Protein AF-A0A9P6Y1T0-F1 (afdb_monomer)

pLDDT: mean 90.87, std 9.68, range [41.97, 98.06]

Nearest PDB structures (foldseek):
  3ntj-assembly1_B  TM=8.561E-01  e=2.492E-08  Plasmodium falciparum 3D7
  3ntj-assembly2_D  TM=8.536E-01  e=2.658E-08  Plasmodium falciparum 3D7
  1z7d-assembly1_A  TM=8.726E-01  e=4.023E-07  Plasmodium yoelii yoelii
  1z7d-assembly1_B  TM=8.416E-01  e=3.771E-07  Plasmodium yoelii yoelii
  1z7d-assembly3_F  TM=8.388E-01  e=5.212E-07  Plasmodium yoelii yoelii

Structure (mmCIF, N/CA/C/O backbone):
data_AF-A0A9P6Y1T0-F1
#
_entry.id   AF-A0A9P6Y1T0-F1
#
loop_
_atom_site.group_PDB
_atom_site.id
_atom_site.type_symbol
_atom_site.label_atom_id
_atom_site.label_alt_id
_atom_site.label_comp_id
_atom_site.label_asym_id
_atom_site.label_entity_id
_atom_site.label_seq_id
_atom_site.pdbx_PDB_ins_code
_atom_site.Cartn_x
_atom_site.Cartn_y
_atom_site.Cartn_z
_atom_site.occupancy
_atom_site.B_iso_or_equiv
_atom_site.auth_seq_id
_atom_site.auth_comp_id
_atom_site.auth_asym_id
_atom_site.auth_atom_id
_atom_site.pdbx_PDB_model_num
ATOM 1 N N . MET A 1 1 ? -7.974 0.241 2.166 1.00 49.41 1 MET A N 1
ATOM 2 C CA . MET A 1 1 ? -6.707 1.001 2.164 1.00 49.41 1 MET A CA 1
ATOM 3 C C . MET A 1 1 ? -6.867 2.250 1.294 1.00 49.41 1 MET A C 1
ATOM 5 O O . MET A 1 1 ? -6.755 2.147 0.084 1.00 49.41 1 MET A O 1
ATOM 9 N N . GLY A 1 2 ? -7.221 3.406 1.867 1.00 53.62 2 GLY A N 1
ATOM 10 C CA . GLY A 1 2 ? -7.437 4.657 1.119 1.00 53.62 2 GLY A CA 1
ATOM 11 C C . GLY A 1 2 ? -8.040 5.764 1.992 1.00 53.62 2 GLY A C 1
ATOM 12 O O . GLY A 1 2 ? -8.398 5.495 3.137 1.00 53.62 2 GLY A O 1
ATOM 13 N N . GLU A 1 3 ? -8.160 6.985 1.456 1.00 52.22 3 GLU A N 1
ATOM 14 C CA . GLU A 1 3 ? -8.658 8.176 2.180 1.00 52.22 3 GLU A CA 1
ATOM 15 C C . GLU A 1 3 ? -10.122 8.045 2.660 1.00 52.22 3 GLU A C 1
ATOM 17 O O . GLU A 1 3 ? -10.519 8.756 3.576 1.00 52.22 3 GLU A O 1
ATOM 22 N N . GLY A 1 4 ? -10.904 7.098 2.11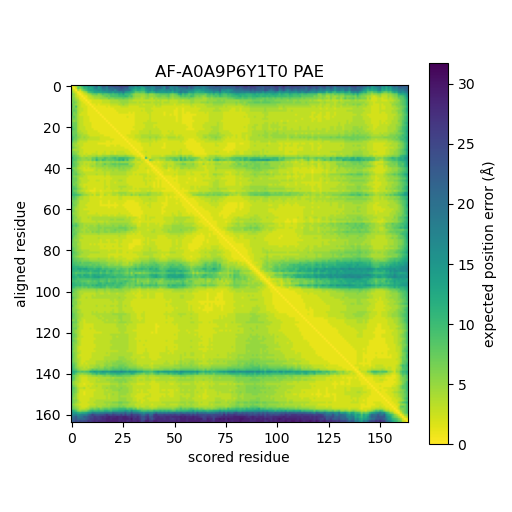8 1.00 63.09 4 GLY A N 1
ATOM 23 C CA . GLY A 1 4 ? -12.300 6.869 2.522 1.00 63.09 4 GLY A CA 1
ATOM 24 C C . GLY A 1 4 ? -12.516 5.940 3.729 1.00 63.09 4 GLY A C 1
ATOM 25 O O . GLY A 1 4 ? -13.529 6.069 4.404 1.00 63.09 4 GLY A O 1
ATOM 26 N N . ASP A 1 5 ? -11.595 5.008 4.010 1.00 80.00 5 ASP A N 1
ATOM 27 C CA . ASP A 1 5 ? -11.697 4.058 5.143 1.00 80.00 5 ASP A CA 1
ATOM 28 C C . ASP A 1 5 ? -10.280 3.733 5.685 1.00 80.00 5 ASP A C 1
ATOM 30 O O . ASP A 1 5 ? -9.738 2.637 5.463 1.00 80.00 5 ASP A O 1
ATOM 34 N N . PRO A 1 6 ? -9.594 4.728 6.289 1.00 82.50 6 PRO A N 1
ATOM 35 C CA . PRO A 1 6 ? -8.196 4.614 6.693 1.00 82.50 6 PRO A CA 1
ATOM 36 C C . PRO A 1 6 ? -7.984 3.512 7.733 1.00 82.50 6 PRO A C 1
ATOM 38 O O . PRO A 1 6 ? -8.708 3.401 8.720 1.00 82.50 6 PRO A O 1
ATOM 41 N N . GLY A 1 7 ? -6.952 2.696 7.517 1.00 85.06 7 GLY A N 1
ATOM 42 C CA . GLY A 1 7 ? -6.585 1.589 8.402 1.00 85.06 7 GLY A CA 1
ATOM 43 C C . GLY A 1 7 ? -7.322 0.273 8.158 1.00 85.06 7 GLY A C 1
ATOM 44 O O . GLY A 1 7 ? -6.914 -0.748 8.710 1.00 85.06 7 GLY A O 1
ATOM 45 N N . ARG A 1 8 ? -8.334 0.243 7.283 1.00 89.62 8 ARG A N 1
ATOM 46 C CA . ARG A 1 8 ? -8.954 -1.012 6.849 1.00 89.62 8 ARG A CA 1
ATOM 47 C C . ARG A 1 8 ? -8.110 -1.724 5.792 1.00 89.62 8 ARG A C 1
ATOM 49 O O . ARG A 1 8 ? -7.928 -1.206 4.679 1.00 89.62 8 ARG A O 1
ATOM 56 N N . SER A 1 9 ? -7.667 -2.935 6.124 1.00 87.44 9 SER A N 1
ATOM 57 C CA . SER A 1 9 ? -6.997 -3.837 5.185 1.00 87.44 9 SER A CA 1
ATOM 58 C C . SER A 1 9 ? -7.978 -4.465 4.190 1.00 87.44 9 SER A C 1
ATOM 60 O O . SER A 1 9 ? -9.159 -4.665 4.487 1.00 87.44 9 SER A O 1
ATOM 62 N N . VAL A 1 10 ? -7.477 -4.771 2.994 1.00 89.69 10 VAL A N 1
ATOM 63 C CA . VAL A 1 10 ? -8.194 -5.572 1.997 1.00 89.69 10 VAL A CA 1
ATOM 64 C C . VAL A 1 10 ? -7.997 -7.050 2.356 1.00 89.69 10 VAL A C 1
ATOM 66 O O . VAL A 1 10 ? -6.859 -7.458 2.571 1.00 89.69 10 VAL A O 1
ATOM 69 N N . PRO A 1 11 ? -9.055 -7.876 2.435 1.00 92.94 11 PRO A N 1
ATOM 70 C CA . PRO A 1 11 ? -8.884 -9.309 2.660 1.00 92.94 11 PRO A CA 1
ATOM 71 C C . PRO A 1 11 ? -8.204 -10.000 1.462 1.00 92.94 11 PRO A C 1
ATOM 73 O O . PRO A 1 11 ? -8.606 -9.727 0.326 1.00 92.94 11 PRO A O 1
ATOM 76 N N . PRO A 1 12 ? -7.280 -10.959 1.675 1.00 94.81 12 PRO A N 1
ATOM 77 C CA . PRO A 1 12 ? -6.658 -11.720 0.585 1.00 94.81 12 PRO A CA 1
ATOM 78 C C . PRO A 1 12 ? -7.674 -12.383 -0.354 1.00 94.81 12 PRO A C 1
ATOM 80 O O . PRO A 1 12 ? -7.545 -12.306 -1.571 1.00 94.81 12 PRO A O 1
ATOM 83 N N . ALA A 1 13 ? -8.752 -12.953 0.199 1.00 96.06 13 ALA A N 1
ATOM 84 C CA . ALA A 1 13 ? -9.816 -13.581 -0.587 1.00 96.06 13 ALA A CA 1
ATOM 85 C C . ALA A 1 13 ? -10.556 -12.590 -1.505 1.00 96.06 13 ALA A C 1
ATOM 87 O O . ALA A 1 13 ? -10.932 -12.942 -2.619 1.00 96.06 13 ALA A O 1
ATOM 88 N N . PHE A 1 14 ? -10.738 -11.339 -1.063 1.00 95.56 14 PHE A N 1
ATOM 89 C CA . PHE A 1 14 ? -11.346 -10.298 -1.894 1.00 95.56 14 PHE A CA 1
ATOM 90 C C . PHE A 1 14 ? -10.431 -9.938 -3.065 1.00 95.56 14 PHE A C 1
ATOM 92 O O . PHE A 1 14 ? -10.888 -9.850 -4.202 1.00 95.56 14 PHE A O 1
ATOM 99 N N . TYR A 1 15 ? -9.137 -9.755 -2.792 1.00 96.25 15 TYR A N 1
ATOM 100 C CA . TYR A 1 15 ? -8.150 -9.476 -3.830 1.00 96.25 15 TYR A CA 1
ATOM 101 C C . TYR A 1 15 ? -8.060 -10.619 -4.845 1.00 96.25 15 TYR A C 1
ATOM 103 O O . TYR A 1 15 ? -8.099 -10.369 -6.047 1.00 96.25 15 TYR A O 1
ATOM 111 N N . ALA A 1 16 ? -7.996 -11.865 -4.369 1.00 96.56 16 ALA A N 1
ATOM 112 C CA . ALA A 1 16 ? -7.935 -13.047 -5.220 1.00 96.56 16 ALA A CA 1
ATOM 113 C C . ALA A 1 16 ? -9.151 -13.127 -6.155 1.00 96.56 16 ALA A C 1
ATOM 115 O O . ALA A 1 16 ? -8.984 -13.279 -7.363 1.00 96.56 16 ALA A O 1
ATOM 116 N N . LEU A 1 17 ? -10.358 -12.917 -5.620 1.00 97.62 17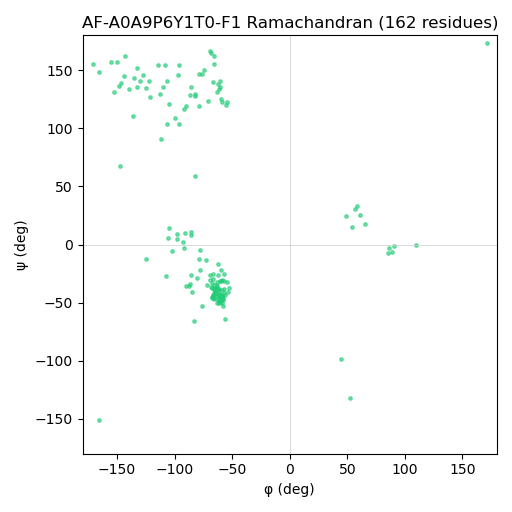 LEU A N 1
ATOM 117 C CA . LEU A 1 17 ? -11.584 -12.889 -6.417 1.00 97.62 17 LEU A CA 1
ATOM 118 C C . LEU A 1 17 ? -11.589 -11.731 -7.429 1.00 97.62 17 LEU A C 1
ATOM 120 O O . LEU A 1 17 ? -11.959 -11.916 -8.585 1.00 97.62 17 LEU A O 1
ATOM 124 N N . ALA A 1 18 ? -11.143 -10.535 -7.034 1.00 97.19 18 ALA A N 1
ATOM 125 C CA . ALA A 1 18 ? -11.021 -9.409 -7.959 1.00 97.19 18 ALA A CA 1
ATOM 126 C C . ALA A 1 18 ? -10.025 -9.713 -9.093 1.00 97.19 18 ALA A C 1
ATOM 128 O O . ALA A 1 18 ? -10.275 -9.374 -10.255 1.00 97.19 18 ALA A O 1
ATOM 129 N N . ARG A 1 19 ? -8.911 -10.387 -8.786 1.00 96.88 19 ARG A N 1
ATOM 130 C CA . ARG A 1 19 ? -7.924 -10.804 -9.786 1.00 96.88 19 ARG A CA 1
ATOM 131 C C . ARG A 1 19 ? -8.481 -11.854 -10.741 1.00 96.88 19 ARG A C 1
ATOM 133 O O . ARG A 1 19 ? -8.284 -11.730 -11.947 1.00 96.88 19 ARG A O 1
ATOM 140 N N . GLU A 1 20 ? -9.195 -12.844 -10.221 1.00 97.50 20 GLU A N 1
ATOM 141 C CA . GLU A 1 20 ? -9.872 -13.862 -11.024 1.00 97.50 20 GLU A CA 1
ATOM 142 C C . GLU A 1 20 ? -10.860 -13.222 -12.008 1.00 97.50 20 GLU A C 1
ATOM 144 O O . GLU A 1 20 ? -10.765 -13.437 -13.217 1.00 97.50 20 GLU A O 1
ATOM 149 N N . LEU A 1 21 ? -11.758 -12.369 -11.507 1.00 98.06 21 LEU A N 1
ATOM 150 C CA . LEU A 1 21 ? -12.793 -11.729 -12.318 1.00 98.06 21 LEU A CA 1
ATOM 151 C C . LEU A 1 21 ? -12.198 -10.794 -13.376 1.00 98.06 21 LEU A C 1
ATOM 153 O O . LEU A 1 21 ? -12.602 -10.837 -14.537 1.00 98.06 21 LEU A O 1
ATOM 157 N N . THR A 1 22 ? -11.212 -9.969 -13.013 1.00 97.56 22 THR A N 1
ATOM 158 C CA . THR A 1 22 ? -10.559 -9.072 -13.984 1.00 97.56 22 THR A CA 1
ATOM 159 C C . THR A 1 22 ? -9.915 -9.853 -15.126 1.00 97.56 22 THR A C 1
ATOM 161 O O . THR A 1 22 ? -10.149 -9.519 -16.288 1.00 97.56 22 THR A O 1
ATOM 164 N N . ARG A 1 23 ? -9.217 -10.959 -14.830 1.00 95.50 23 ARG A N 1
ATOM 165 C CA . ARG A 1 23 ? -8.674 -11.860 -15.859 1.00 95.50 23 ARG A CA 1
ATOM 166 C C . ARG A 1 23 ? -9.774 -12.489 -16.718 1.00 95.50 23 ARG A C 1
ATOM 168 O O . ARG A 1 23 ? -9.666 -12.451 -17.942 1.00 95.50 23 ARG A O 1
ATOM 175 N N . ALA A 1 24 ? -10.830 -13.028 -16.105 1.00 97.56 24 ALA A N 1
ATOM 176 C CA . ALA A 1 24 ? -11.930 -13.684 -16.817 1.00 97.56 24 ALA A CA 1
ATOM 177 C C . ALA A 1 24 ? -12.652 -12.745 -17.801 1.00 97.56 24 ALA A C 1
ATOM 179 O O . ALA A 1 24 ? -13.117 -13.181 -18.853 1.00 97.56 24 ALA A O 1
ATOM 180 N N . HIS A 1 25 ? -12.707 -11.450 -17.485 1.00 97.31 25 HIS A N 1
ATOM 181 C CA . HIS A 1 25 ? -13.356 -10.430 -18.308 1.00 97.31 25 HIS A CA 1
ATOM 182 C C . HIS A 1 25 ? -12.394 -9.635 -19.205 1.00 97.31 25 HIS A C 1
ATOM 184 O O . HIS A 1 25 ? -12.823 -8.676 -19.847 1.00 97.31 25 HIS A O 1
ATOM 190 N N . GLY A 1 26 ? -11.101 -9.981 -19.245 1.00 94.81 26 GLY A N 1
ATOM 191 C CA . GLY A 1 26 ? -10.098 -9.228 -20.011 1.00 94.81 26 GLY A CA 1
ATOM 192 C C . GLY A 1 26 ? -9.939 -7.772 -19.551 1.00 94.81 26 GLY A C 1
ATOM 193 O O . GLY A 1 26 ? -9.563 -6.907 -20.338 1.00 94.81 26 GLY A O 1
ATOM 194 N N . SER A 1 27 ? -10.268 -7.489 -18.290 1.00 96.25 27 SER A N 1
ATOM 195 C CA . SER A 1 27 ? -10.147 -6.174 -17.661 1.00 96.25 27 SER A CA 1
ATOM 196 C C . SER A 1 27 ? -8.840 -6.066 -16.877 1.00 96.25 27 SER A C 1
ATOM 198 O O . SER A 1 27 ? -8.307 -7.068 -16.406 1.00 96.25 27 SER A O 1
ATOM 200 N N . LEU A 1 28 ? -8.333 -4.844 -16.700 1.00 96.75 28 LEU A N 1
ATOM 201 C CA . LEU A 1 28 ? -7.133 -4.605 -15.898 1.00 96.75 28 LEU A CA 1
ATOM 202 C C . LEU A 1 28 ? -7.483 -4.455 -14.413 1.00 96.75 28 LEU A C 1
ATOM 204 O O . LEU A 1 28 ? -8.406 -3.722 -14.058 1.00 96.75 28 LEU A O 1
ATOM 208 N N . LEU A 1 29 ? -6.699 -5.095 -13.548 1.00 97.44 29 LEU A N 1
ATOM 209 C CA . LEU A 1 29 ? -6.695 -4.844 -12.111 1.00 97.44 29 LEU A CA 1
ATOM 210 C C . LEU A 1 29 ? -5.639 -3.788 -11.784 1.00 97.44 29 LEU A C 1
ATOM 212 O O . LEU A 1 29 ? -4.446 -4.021 -11.972 1.00 97.44 29 LEU A O 1
ATOM 216 N N . LEU A 1 30 ? -6.083 -2.643 -11.272 1.00 96.44 30 LEU A N 1
ATOM 217 C CA . LEU A 1 30 ? -5.214 -1.544 -10.859 1.00 96.44 30 LEU A CA 1
ATOM 218 C C . LEU A 1 30 ? -5.292 -1.392 -9.339 1.00 96.44 30 LEU A C 1
ATOM 220 O O . LEU A 1 30 ? -6.394 -1.291 -8.796 1.00 96.44 30 LEU A O 1
ATOM 224 N N . LEU A 1 31 ? -4.146 -1.342 -8.661 1.00 94.56 31 LEU A N 1
ATOM 225 C CA . LEU A 1 31 ? -4.080 -1.012 -7.239 1.00 94.56 31 LEU A CA 1
ATOM 226 C C . LEU A 1 31 ? -3.450 0.355 -7.005 1.00 94.56 31 LEU A C 1
ATOM 228 O O . LEU A 1 31 ? -2.408 0.693 -7.565 1.00 94.56 31 LEU A O 1
ATOM 232 N N . ASP A 1 32 ? -4.084 1.122 -6.121 1.00 93.06 32 ASP A N 1
ATOM 233 C CA . ASP A 1 32 ? -3.525 2.358 -5.591 1.00 93.06 32 ASP A CA 1
ATOM 234 C C . ASP A 1 32 ? -2.837 2.093 -4.246 1.00 93.06 32 ASP A C 1
ATOM 236 O O . ASP A 1 32 ? -3.487 1.944 -3.207 1.00 93.06 32 ASP A O 1
ATOM 240 N N . SER A 1 33 ? -1.505 2.057 -4.276 1.00 92.31 33 SER A N 1
ATOM 241 C CA . SER A 1 33 ? -0.653 1.830 -3.106 1.00 92.31 33 SER A CA 1
ATOM 242 C C . SER A 1 33 ? 0.036 3.108 -2.619 1.00 92.31 33 SER A C 1
ATOM 244 O O . SER A 1 33 ? 0.917 3.051 -1.756 1.00 92.31 33 SER A O 1
ATOM 246 N N . ILE A 1 34 ? -0.408 4.290 -3.071 1.00 91.50 34 ILE A N 1
ATOM 247 C CA . ILE A 1 34 ? 0.166 5.596 -2.703 1.00 91.50 34 ILE A CA 1
ATOM 248 C C . ILE A 1 34 ? 0.107 5.844 -1.183 1.00 91.50 34 ILE A C 1
ATOM 250 O O . ILE A 1 34 ? 0.957 6.543 -0.618 1.00 91.50 34 ILE A O 1
ATOM 254 N N . GLN A 1 35 ? -0.899 5.303 -0.489 1.00 83.50 35 GLN A N 1
ATOM 255 C CA . GLN A 1 35 ? -1.025 5.407 0.974 1.00 83.50 35 GLN A CA 1
ATOM 256 C C . GLN A 1 35 ? -0.737 4.130 1.740 1.00 83.50 35 GLN A C 1
ATOM 258 O O . GLN A 1 35 ? -0.315 4.222 2.889 1.00 83.50 35 GLN A O 1
ATOM 263 N N . ALA A 1 36 ? -0.948 2.984 1.111 1.00 80.06 36 ALA A N 1
ATOM 264 C CA . ALA A 1 36 ? -1.068 1.698 1.766 1.00 80.06 36 ALA A CA 1
ATOM 265 C C . ALA A 1 36 ? 0.289 1.043 2.063 1.00 80.06 36 ALA A C 1
ATOM 267 O O . ALA A 1 36 ? 0.666 0.927 3.227 1.00 80.06 36 ALA A O 1
ATOM 268 N N . GLY A 1 37 ? 1.041 0.663 1.024 1.00 80.00 37 GLY A N 1
ATOM 269 C CA . GLY A 1 37 ? 2.140 -0.308 1.138 1.00 80.00 37 GLY A CA 1
ATOM 270 C C . GLY A 1 37 ? 3.196 0.068 2.167 1.00 80.00 37 GLY A C 1
ATOM 271 O O . GLY A 1 37 ? 3.334 -0.579 3.210 1.00 80.00 37 GLY A O 1
ATOM 272 N N . LEU A 1 38 ? 3.888 1.180 1.923 1.00 87.62 38 LEU A N 1
ATOM 273 C CA . LEU A 1 38 ? 5.022 1.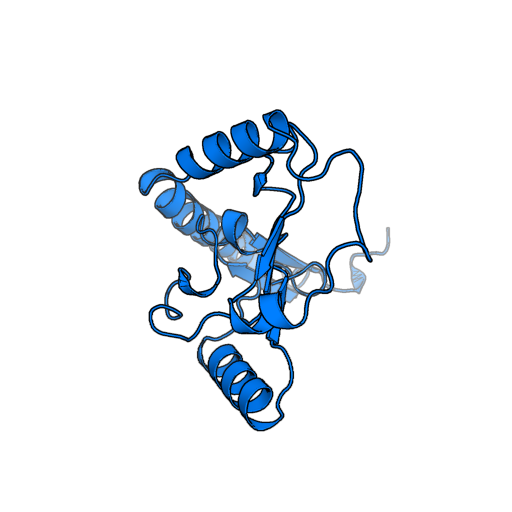579 2.755 1.00 87.62 38 LEU A CA 1
ATOM 274 C C . LEU A 1 38 ? 4.623 1.968 4.186 1.00 87.62 38 LEU A C 1
ATOM 276 O O . LEU A 1 38 ? 5.415 1.791 5.105 1.00 87.62 38 LEU A O 1
ATOM 280 N N . ARG A 1 39 ? 3.411 2.499 4.396 1.00 83.94 39 ARG A N 1
ATOM 281 C CA . ARG A 1 39 ? 2.966 2.977 5.720 1.00 83.94 39 ARG A CA 1
ATOM 282 C C . ARG A 1 39 ? 2.330 1.878 6.571 1.00 83.94 39 ARG A C 1
ATOM 284 O O . ARG A 1 39 ? 2.494 1.891 7.787 1.00 83.94 39 ARG A O 1
ATOM 291 N N . ALA A 1 40 ? 1.598 0.955 5.953 1.00 88.31 40 ALA A N 1
ATOM 292 C CA . ALA A 1 40 ? 0.897 -0.114 6.661 1.00 88.31 40 ALA A CA 1
ATOM 293 C C . ALA A 1 40 ? 1.798 -1.320 6.937 1.00 88.31 40 ALA A C 1
ATOM 295 O O . ALA A 1 40 ? 1.743 -1.903 8.013 1.00 88.31 40 ALA A O 1
ATOM 296 N N . HIS A 1 41 ? 2.634 -1.695 5.973 1.00 89.75 41 HIS A N 1
ATOM 297 C CA . HIS A 1 41 ? 3.401 -2.941 6.041 1.00 89.75 41 HIS A CA 1
ATOM 298 C C . HIS A 1 41 ? 4.909 -2.719 5.888 1.00 89.75 41 HIS A C 1
ATOM 300 O O . HIS A 1 41 ? 5.699 -3.622 6.156 1.00 89.75 41 HIS A O 1
ATOM 306 N N . GLY A 1 42 ? 5.330 -1.523 5.463 1.00 92.00 42 GLY A N 1
ATOM 307 C CA . GLY A 1 42 ? 6.734 -1.244 5.158 1.00 92.00 42 GLY A CA 1
ATOM 308 C C . GLY A 1 42 ? 7.254 -2.042 3.962 1.00 92.00 42 GLY A C 1
ATOM 309 O O . GLY A 1 42 ? 8.462 -2.181 3.804 1.00 92.00 42 GLY A O 1
ATOM 310 N N . VAL A 1 43 ? 6.354 -2.576 3.134 1.00 92.06 43 VAL A N 1
ATOM 311 C CA . VAL A 1 43 ? 6.652 -3.327 1.909 1.00 92.06 43 VAL A CA 1
ATOM 312 C C . VAL A 1 43 ? 6.136 -2.541 0.707 1.00 92.06 43 VAL A C 1
ATOM 314 O O . VAL A 1 43 ? 5.225 -1.721 0.850 1.00 92.06 43 VAL A O 1
ATOM 317 N N . LEU A 1 44 ? 6.734 -2.752 -0.466 1.00 90.12 44 LEU A N 1
ATOM 318 C CA . LEU A 1 44 ? 6.408 -1.944 -1.638 1.00 90.12 44 LEU A CA 1
ATOM 319 C C . LEU A 1 44 ? 5.071 -2.358 -2.257 1.00 90.12 44 LEU A C 1
ATOM 321 O O . LEU A 1 44 ? 4.213 -1.495 -2.412 1.00 90.12 44 LEU A O 1
ATOM 325 N N . SER A 1 45 ? 4.889 -3.645 -2.562 1.00 92.19 45 SER A N 1
ATOM 326 C CA . SER A 1 45 ? 3.736 -4.141 -3.320 1.00 92.19 45 SER A CA 1
ATOM 327 C C . SER A 1 45 ? 2.749 -4.921 -2.454 1.00 92.19 45 SER A C 1
ATOM 329 O O . SER A 1 45 ? 3.121 -5.510 -1.440 1.00 92.19 45 SER A O 1
ATOM 331 N N . VAL A 1 46 ? 1.483 -4.953 -2.881 1.00 92.44 46 VAL A N 1
ATOM 332 C CA . VAL A 1 46 ? 0.413 -5.756 -2.265 1.00 92.44 46 VAL A CA 1
ATOM 333 C C . VAL A 1 46 ? 0.756 -7.244 -2.141 1.00 92.44 46 VAL A C 1
ATOM 335 O O . VAL A 1 46 ? 0.355 -7.874 -1.170 1.00 92.44 46 VAL A O 1
ATOM 338 N N . VAL A 1 47 ? 1.531 -7.807 -3.073 1.00 92.81 47 VAL A N 1
ATOM 339 C CA . VAL A 1 47 ? 1.915 -9.234 -3.041 1.00 92.81 47 VAL A CA 1
ATOM 340 C C . VAL 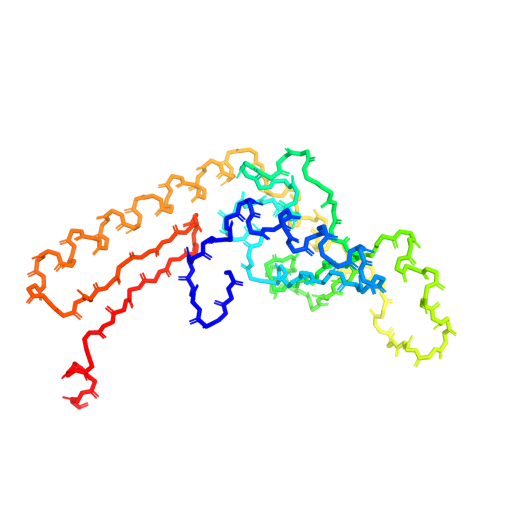A 1 47 ? 2.938 -9.566 -1.951 1.00 92.81 47 VAL A C 1
ATOM 342 O O . VAL A 1 47 ? 3.135 -10.734 -1.634 1.00 92.81 47 VAL A O 1
ATOM 345 N N . ASP A 1 48 ? 3.556 -8.544 -1.355 1.00 92.50 48 ASP A N 1
ATOM 346 C CA . ASP A 1 48 ? 4.460 -8.680 -0.210 1.00 92.50 48 ASP A CA 1
ATOM 347 C C . ASP A 1 48 ? 3.719 -8.514 1.132 1.00 92.50 48 ASP A C 1
ATOM 349 O O . ASP A 1 48 ? 4.348 -8.459 2.194 1.00 92.50 48 ASP A O 1
ATOM 353 N N . TYR A 1 49 ? 2.394 -8.326 1.113 1.00 92.56 49 TYR A N 1
ATOM 354 C CA . TYR A 1 49 ? 1.614 -8.158 2.337 1.00 92.56 49 TYR A CA 1
ATOM 355 C C . TYR A 1 49 ? 1.431 -9.518 3.020 1.00 92.56 49 TYR A C 1
ATOM 357 O O . TYR A 1 49 ? 1.226 -10.517 2.330 1.00 92.56 49 TYR A O 1
ATOM 365 N N . PRO A 1 50 ? 1.384 -9.563 4.364 1.00 90.00 50 PRO A N 1
ATOM 366 C CA . PRO A 1 50 ? 1.057 -10.790 5.080 1.00 90.00 50 PRO A CA 1
ATOM 367 C C . PRO A 1 50 ? -0.278 -11.395 4.618 1.00 90.00 50 PRO A C 1
ATOM 369 O O . PRO A 1 50 ? -1.325 -10.747 4.695 1.00 90.00 50 PRO A O 1
ATOM 372 N N . GLY A 1 51 ? -0.244 -12.646 4.163 1.00 92.62 51 GLY A N 1
ATOM 373 C CA . GLY A 1 51 ? -1.378 -13.399 3.622 1.00 92.62 51 GLY A CA 1
ATOM 374 C C . GLY A 1 51 ? -1.638 -13.198 2.125 1.00 92.62 51 GLY A C 1
ATOM 375 O O . GLY A 1 51 ? -2.556 -13.824 1.594 1.00 92.62 51 GLY A O 1
ATOM 376 N N . PHE A 1 52 ? -0.875 -12.336 1.452 1.00 95.00 52 PHE A N 1
ATOM 377 C CA . PHE A 1 52 ? -0.938 -12.123 0.002 1.00 95.00 52 PHE A CA 1
ATOM 378 C C . PHE A 1 52 ? 0.204 -12.820 -0.738 1.00 95.00 52 PHE A C 1
ATOM 380 O O . PHE A 1 52 ? 0.207 -12.843 -1.971 1.00 95.00 52 PHE A O 1
ATOM 387 N N . GLU A 1 53 ? 1.151 -13.409 -0.006 1.00 92.31 53 GLU A N 1
ATOM 388 C CA . GLU A 1 53 ? 2.263 -14.135 -0.591 1.00 92.31 53 GLU A CA 1
ATOM 389 C C . GLU A 1 53 ? 1.727 -15.286 -1.458 1.00 92.31 53 GLU A C 1
ATOM 391 O O . GLU A 1 53 ? 0.971 -16.144 -1.001 1.00 92.31 53 GLU A O 1
ATOM 396 N N . GLY A 1 54 ? 2.104 -15.298 -2.737 1.00 90.19 54 GLY A N 1
ATOM 397 C CA . GLY A 1 54 ? 1.643 -16.296 -3.707 1.00 90.19 54 GLY A CA 1
ATOM 398 C C . GLY A 1 54 ? 0.370 -15.923 -4.472 1.00 90.19 54 GLY A C 1
ATOM 399 O O . GLY A 1 54 ? -0.037 -16.682 -5.351 1.00 90.19 54 GLY A O 1
ATOM 400 N N . LEU A 1 55 ? -0.239 -14.765 -4.200 1.00 94.81 55 LEU A N 1
ATOM 401 C CA . LEU A 1 55 ? -1.264 -14.205 -5.078 1.00 94.81 55 LEU A CA 1
ATOM 402 C C . LEU A 1 55 ? -0.618 -13.534 -6.294 1.00 94.81 55 LEU A C 1
ATOM 404 O O . LEU A 1 55 ? 0.459 -12.942 -6.216 1.00 94.81 55 LEU A O 1
ATOM 408 N N . ASP A 1 56 ? -1.309 -13.604 -7.428 1.00 94.94 56 ASP A N 1
ATOM 409 C CA . ASP A 1 56 ? -0.879 -12.942 -8.656 1.00 94.94 56 ASP A CA 1
ATOM 410 C C . ASP A 1 56 ? -0.780 -11.420 -8.470 1.00 94.94 56 ASP A C 1
ATOM 412 O O . ASP A 1 56 ? -1.686 -10.827 -7.874 1.00 94.94 56 ASP A O 1
ATOM 416 N N . PRO A 1 57 ? 0.236 -10.753 -9.046 1.00 95.50 57 PRO A N 1
ATOM 417 C CA . PRO A 1 57 ? 0.317 -9.298 -9.029 1.00 95.50 57 PRO A CA 1
ATOM 418 C C . PRO A 1 57 ? -0.829 -8.658 -9.834 1.00 95.50 57 PRO A C 1
ATOM 420 O O . PRO A 1 57 ? -1.369 -9.280 -10.765 1.00 95.50 57 PRO A O 1
ATOM 423 N N . PRO A 1 58 ? -1.197 -7.402 -9.516 1.00 96.38 58 PRO A N 1
ATOM 424 C CA . PRO A 1 58 ? -2.132 -6.653 -10.341 1.00 96.38 58 PRO A CA 1
ATOM 425 C C . PRO A 1 58 ? -1.499 -6.281 -11.673 1.00 96.38 58 PRO A C 1
ATOM 427 O O . PRO A 1 58 ? -0.284 -6.339 -11.841 1.00 96.38 58 PRO A O 1
ATOM 430 N N . ASP A 1 59 ? -2.317 -5.847 -12.626 1.00 97.62 59 ASP A N 1
ATOM 431 C CA . ASP A 1 59 ? -1.800 -5.389 -13.912 1.00 97.62 59 ASP A CA 1
ATOM 432 C C . ASP A 1 59 ? -1.032 -4.068 -13.774 1.00 97.62 59 ASP A C 1
ATOM 434 O O . ASP A 1 59 ? -0.068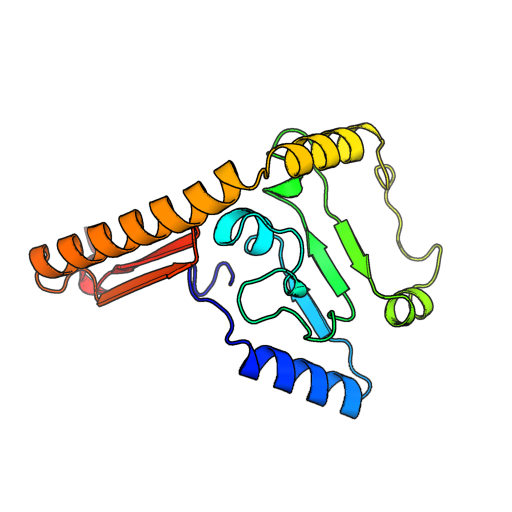 -3.846 -14.513 1.00 97.62 59 ASP A O 1
ATOM 438 N N . MET A 1 60 ? -1.431 -3.228 -12.811 1.00 97.19 60 MET A N 1
ATOM 439 C CA . MET A 1 60 ? -0.735 -2.001 -12.429 1.00 97.19 60 MET A CA 1
ATOM 440 C C . MET A 1 60 ? -0.824 -1.743 -10.922 1.00 97.19 60 MET A C 1
ATOM 442 O O . MET A 1 60 ? -1.873 -1.951 -10.314 1.00 97.19 60 MET A O 1
ATOM 446 N N . GLU A 1 61 ? 0.237 -1.191 -10.344 1.00 95.88 61 GLU A N 1
ATOM 447 C CA . GLU A 1 61 ? 0.256 -0.675 -8.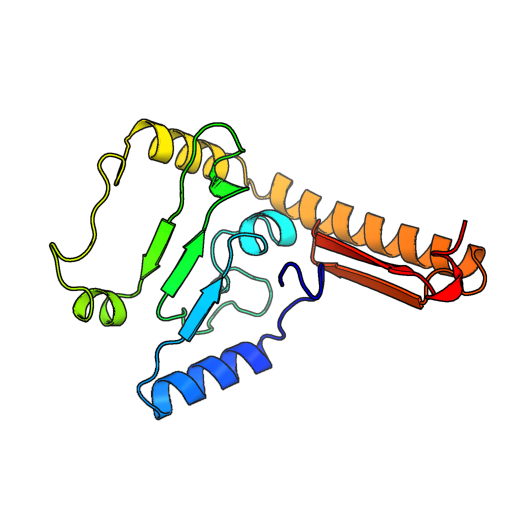976 1.00 95.88 61 GLU A CA 1
ATOM 448 C C . GLU A 1 61 ? 0.903 0.717 -8.933 1.00 95.88 61 GLU A C 1
ATOM 450 O O . GLU A 1 61 ? 1.917 0.966 -9.595 1.00 95.88 61 GLU A O 1
ATOM 455 N N . THR A 1 62 ? 0.298 1.650 -8.192 1.00 95.69 62 THR A N 1
ATOM 456 C CA . THR A 1 62 ? 0.756 3.046 -8.129 1.00 95.69 62 THR A CA 1
ATOM 457 C C . THR A 1 62 ? 1.446 3.377 -6.808 1.00 95.69 62 THR A C 1
ATOM 459 O O . THR A 1 62 ? 1.011 2.973 -5.729 1.00 95.69 62 THR A O 1
ATOM 462 N N . TYR A 1 63 ? 2.522 4.167 -6.885 1.00 94.75 63 TYR A N 1
ATOM 463 C CA . TYR A 1 63 ? 3.317 4.574 -5.725 1.00 94.75 63 TYR A CA 1
ATOM 464 C C . TYR A 1 63 ? 3.651 6.063 -5.765 1.00 94.75 63 TYR A C 1
ATOM 466 O O . TYR A 1 63 ? 3.925 6.623 -6.823 1.00 94.75 63 TYR A O 1
ATOM 474 N N . SER A 1 64 ? 3.662 6.711 -4.600 1.00 93.69 64 SER A N 1
ATOM 475 C CA . SER A 1 64 ? 4.095 8.102 -4.410 1.00 93.69 64 SER A CA 1
ATOM 476 C C . SER A 1 64 ? 4.292 8.356 -2.904 1.00 93.69 64 SER A C 1
ATOM 478 O O . SER A 1 64 ? 4.600 7.422 -2.161 1.00 93.69 64 SER A O 1
ATOM 480 N N . LYS A 1 65 ? 4.098 9.596 -2.434 1.00 92.81 65 LYS A N 1
ATOM 481 C CA . LYS A 1 65 ? 4.076 10.020 -1.022 1.00 92.81 65 LYS A CA 1
ATOM 482 C C . LYS A 1 65 ? 5.225 9.406 -0.204 1.00 92.81 65 LYS A C 1
ATOM 484 O O . LYS A 1 65 ? 6.341 9.907 -0.258 1.00 92.81 65 LYS A O 1
ATOM 489 N N . ALA A 1 66 ? 4.975 8.326 0.541 1.00 92.50 66 ALA A N 1
ATOM 490 C CA . ALA A 1 66 ? 5.993 7.687 1.378 1.00 92.50 66 ALA A CA 1
ATOM 491 C C . ALA A 1 66 ? 7.233 7.243 0.587 1.00 92.50 66 ALA A C 1
ATOM 493 O O . ALA A 1 66 ? 8.327 7.331 1.127 1.00 92.50 66 ALA A O 1
ATOM 494 N N . LEU A 1 67 ? 7.085 6.857 -0.688 1.00 94.06 67 LEU A N 1
ATOM 495 C CA . LEU A 1 67 ? 8.198 6.417 -1.537 1.00 94.06 67 LEU A CA 1
ATOM 496 C C . LEU A 1 67 ? 9.257 7.506 -1.707 1.00 94.06 67 LEU A C 1
ATOM 498 O O . LEU A 1 67 ? 10.433 7.207 -1.856 1.00 94.06 67 LEU A O 1
ATOM 502 N N . ASN A 1 68 ? 8.837 8.767 -1.689 1.00 91.75 68 ASN A N 1
ATOM 503 C CA . ASN A 1 68 ? 9.712 9.892 -1.960 1.00 91.75 68 ASN A CA 1
ATOM 504 C C . ASN A 1 68 ? 10.097 10.695 -0.708 1.00 91.75 68 ASN A C 1
ATOM 506 O O . ASN A 1 68 ? 10.744 11.737 -0.820 1.00 91.75 68 ASN A O 1
ATOM 510 N N . ALA A 1 69 ? 9.684 10.212 0.474 1.00 90.62 69 ALA A N 1
ATOM 511 C CA . ALA A 1 69 ? 9.952 10.796 1.790 1.00 90.62 69 ALA A CA 1
ATOM 512 C C . ALA A 1 69 ? 9.655 12.310 1.897 1.00 90.62 69 ALA A C 1
ATOM 514 O O . ALA A 1 69 ? 10.256 13.008 2.716 1.00 90.62 69 ALA A O 1
ATOM 515 N N . ALA A 1 70 ? 8.757 12.825 1.044 1.00 90.00 70 ALA A N 1
ATOM 516 C CA . ALA A 1 70 ? 8.505 14.253 0.839 1.00 90.00 70 ALA A CA 1
ATOM 517 C C . ALA A 1 70 ? 9.761 15.087 0.490 1.00 90.00 70 ALA A C 1
ATOM 519 O O . ALA A 1 70 ? 9.725 16.311 0.560 1.00 90.00 70 ALA A O 1
ATOM 520 N N . GLN A 1 71 ? 10.865 14.440 0.099 1.00 93.88 71 GLN A N 1
ATOM 521 C CA . GLN A 1 71 ? 12.130 15.097 -0.240 1.00 93.88 71 GLN A CA 1
ATOM 522 C C . GLN A 1 71 ? 12.175 15.537 -1.702 1.00 93.88 71 GLN A C 1
ATOM 524 O O . GLN A 1 71 ? 12.789 16.550 -2.030 1.00 93.88 71 GLN A O 1
ATOM 529 N N . TYR A 1 72 ? 11.554 14.767 -2.598 1.00 93.81 72 TYR A N 1
ATOM 530 C CA . TYR A 1 72 ? 11.518 15.085 -4.022 1.00 93.81 72 TYR A CA 1
ATOM 531 C C . TYR A 1 72 ? 10.260 14.501 -4.675 1.00 93.81 72 TYR A C 1
ATOM 533 O O . TYR A 1 72 ? 9.993 13.324 -4.472 1.00 93.81 72 TYR A O 1
ATOM 541 N N . PRO A 1 73 ? 9.471 15.246 -5.465 1.00 92.94 73 PRO A N 1
ATOM 542 C CA . PRO A 1 73 ? 8.261 14.697 -6.073 1.00 92.94 73 PRO A CA 1
ATOM 543 C C . PRO A 1 73 ? 8.554 13.499 -6.988 1.00 92.94 73 PRO A C 1
ATOM 545 O O . PRO A 1 73 ? 9.339 13.592 -7.929 1.00 92.94 73 PRO A O 1
ATOM 548 N N . LEU A 1 74 ? 7.885 12.379 -6.720 1.00 93.50 74 LEU A N 1
ATOM 549 C CA . LEU A 1 74 ? 7.922 11.174 -7.545 1.00 93.50 74 LEU A CA 1
ATOM 550 C C . LEU A 1 74 ? 6.582 10.453 -7.457 1.00 93.50 74 LEU A C 1
ATOM 552 O O . LEU A 1 74 ? 6.052 10.262 -6.358 1.00 93.50 74 LEU A O 1
ATOM 556 N N . SER A 1 75 ? 6.106 9.998 -8.610 1.00 93.75 75 SER A N 1
ATOM 557 C CA . SER A 1 75 ? 5.048 9.001 -8.722 1.00 93.75 75 SER A CA 1
ATOM 558 C C . SER A 1 75 ? 5.499 7.912 -9.688 1.00 93.75 75 SER A C 1
ATOM 560 O O . SER A 1 75 ? 6.129 8.207 -10.703 1.00 93.75 75 SER A O 1
ATOM 562 N N . VAL A 1 76 ? 5.187 6.662 -9.366 1.00 94.00 76 VAL A N 1
ATOM 563 C CA . VAL A 1 76 ? 5.564 5.482 -10.147 1.00 94.00 76 VAL A CA 1
ATOM 564 C C . VAL A 1 76 ? 4.304 4.702 -10.487 1.00 94.00 76 VAL A C 1
ATOM 566 O O . VAL A 1 76 ? 3.462 4.475 -9.621 1.00 94.00 76 VAL A O 1
ATOM 569 N N . LEU A 1 77 ? 4.201 4.290 -11.748 1.00 94.19 77 LEU A N 1
ATOM 570 C CA . LEU A 1 77 ? 3.253 3.282 -12.206 1.00 94.19 77 LEU A CA 1
ATOM 571 C C . LEU A 1 77 ? 4.063 2.016 -12.483 1.00 94.19 77 LEU A C 1
ATOM 573 O O . LEU A 1 77 ? 4.788 1.959 -13.477 1.00 94.19 77 LEU A O 1
ATOM 577 N N . ALA A 1 78 ? 3.996 1.033 -11.589 1.00 94.88 78 ALA A N 1
ATOM 578 C CA . ALA A 1 78 ? 4.525 -0.291 -11.883 1.00 94.88 78 ALA A CA 1
ATOM 579 C C . ALA A 1 78 ? 3.474 -1.051 -12.680 1.00 94.88 78 ALA A C 1
ATOM 581 O O . ALA A 1 78 ? 2.320 -1.109 -12.272 1.00 94.88 78 ALA A O 1
ATOM 582 N N . VAL A 1 79 ? 3.868 -1.609 -13.818 1.00 95.69 79 VAL A N 1
ATOM 583 C CA . VAL A 1 79 ? 2.979 -2.349 -14.715 1.00 95.69 79 VAL A CA 1
ATOM 584 C C . VAL A 1 79 ? 3.573 -3.714 -15.012 1.00 95.69 79 VAL A C 1
ATOM 586 O O . VAL A 1 79 ? 4.790 -3.864 -15.117 1.00 95.69 79 VAL A O 1
ATOM 589 N N . THR A 1 80 ? 2.706 -4.708 -15.167 1.00 95.25 80 THR A N 1
ATOM 590 C CA . THR A 1 80 ? 3.104 -6.017 -15.697 1.00 95.25 80 THR A CA 1
ATOM 591 C C . THR A 1 80 ? 3.479 -5.915 -17.172 1.00 95.25 80 THR A C 1
ATOM 593 O O . THR A 1 80 ? 3.121 -4.955 -17.857 1.00 95.25 80 THR A O 1
ATOM 596 N N . GLU A 1 81 ? 4.152 -6.939 -17.696 1.00 94.12 81 GLU A N 1
ATOM 597 C CA . GLU A 1 81 ? 4.474 -7.019 -19.124 1.00 94.12 81 GLU A CA 1
ATOM 598 C C . GLU A 1 81 ? 3.218 -6.942 -20.006 1.00 94.12 81 GLU A C 1
ATOM 600 O O . GLU A 1 81 ? 3.197 -6.205 -20.990 1.00 94.12 81 GLU A O 1
ATOM 605 N N . HIS A 1 82 ? 2.140 -7.623 -19.606 1.00 92.06 82 HIS A N 1
ATOM 606 C CA . HIS A 1 82 ? 0.853 -7.568 -20.299 1.00 92.06 82 HIS A CA 1
ATOM 607 C C . HIS A 1 82 ? 0.300 -6.134 -20.375 1.00 92.06 82 HIS A C 1
ATOM 609 O O . HIS A 1 82 ? -0.020 -5.647 -21.459 1.00 92.06 82 HIS A O 1
ATOM 615 N N . ALA A 1 83 ? 0.252 -5.416 -19.250 1.00 94.12 83 ALA A N 1
ATOM 616 C CA . ALA A 1 83 ? -0.207 -4.028 -19.233 1.00 94.12 83 ALA A CA 1
ATOM 617 C C . ALA A 1 83 ? 0.731 -3.088 -20.011 1.00 94.12 83 ALA A C 1
ATOM 619 O O . ALA A 1 83 ? 0.267 -2.164 -20.683 1.00 94.12 83 ALA A O 1
ATOM 620 N N . ALA A 1 84 ? 2.042 -3.340 -19.983 1.00 92.56 84 ALA A N 1
ATOM 621 C CA . ALA A 1 84 ? 3.026 -2.554 -20.721 1.00 92.56 84 ALA A CA 1
ATOM 622 C C . ALA A 1 84 ? 2.835 -2.639 -22.246 1.00 92.56 84 ALA A C 1
ATOM 624 O O . ALA A 1 84 ? 3.081 -1.652 -22.940 1.00 92.56 84 ALA A O 1
ATOM 625 N N . GLN A 1 85 ? 2.353 -3.769 -22.780 1.00 92.44 85 GLN A N 1
ATOM 626 C CA . GLN A 1 85 ? 2.062 -3.925 -24.215 1.00 92.44 85 GLN A CA 1
ATOM 627 C C . GLN A 1 85 ? 0.895 -3.049 -24.696 1.00 92.44 85 GLN A C 1
ATOM 629 O O . GLN A 1 85 ? 0.838 -2.683 -25.872 1.00 92.44 85 GLN A O 1
ATOM 634 N N . LEU A 1 86 ? -0.018 -2.677 -23.795 1.00 90.81 86 LEU A N 1
ATOM 635 C CA . LEU A 1 86 ? -1.131 -1.773 -24.095 1.00 90.81 86 LEU A CA 1
ATOM 636 C C . LEU A 1 86 ? -0.683 -0.304 -24.147 1.00 90.81 86 LEU A C 1
ATOM 638 O O . LEU A 1 86 ? -1.342 0.528 -24.776 1.00 90.81 86 LEU A O 1
ATOM 642 N N . TYR A 1 87 ? 0.444 0.028 -23.510 1.00 85.69 87 TYR A N 1
ATOM 643 C CA . TYR A 1 87 ? 0.964 1.388 -23.460 1.00 85.69 87 TYR A CA 1
ATOM 644 C C . TYR A 1 87 ? 1.506 1.833 -24.825 1.00 85.69 87 TYR A C 1
ATOM 646 O O . TYR A 1 87 ? 2.421 1.233 -25.395 1.00 85.69 87 TYR A O 1
ATOM 654 N N . ARG A 1 88 ? 0.983 2.945 -25.354 1.00 87.69 88 ARG A N 1
ATOM 655 C CA . ARG A 1 88 ? 1.495 3.548 -26.593 1.00 87.69 88 ARG A CA 1
ATOM 656 C C . ARG A 1 88 ? 2.589 4.555 -26.264 1.00 87.69 88 ARG A C 1
ATOM 658 O O . ARG A 1 88 ? 2.354 5.558 -25.602 1.00 87.69 88 ARG A O 1
ATOM 665 N N . LYS A 1 89 ? 3.800 4.322 -26.762 1.00 83.38 89 LYS A N 1
ATOM 666 C CA . LYS A 1 89 ? 4.899 5.284 -26.611 1.00 83.38 89 LYS A CA 1
ATOM 667 C C . LYS A 1 89 ? 4.548 6.605 -27.309 1.00 83.38 89 LYS A C 1
ATOM 669 O O . LYS A 1 89 ? 4.007 6.592 -28.409 1.00 83.38 89 LYS A O 1
ATOM 674 N N . GLY A 1 90 ? 4.872 7.728 -26.669 1.00 82.19 90 GLY A N 1
ATOM 675 C CA . GLY A 1 90 ? 4.687 9.074 -27.226 1.00 82.19 90 GLY A CA 1
ATOM 676 C C . GLY A 1 90 ? 3.326 9.732 -26.966 1.00 82.19 90 GLY A C 1
ATOM 677 O O . GLY A 1 90 ? 3.187 10.909 -27.272 1.00 82.19 90 GLY A O 1
ATOM 678 N N . ILE A 1 91 ? 2.346 9.032 -26.376 1.00 85.06 91 ILE A N 1
ATOM 679 C CA . ILE A 1 91 ? 1.033 9.633 -26.046 1.00 85.06 91 ILE A CA 1
ATOM 680 C C . ILE A 1 91 ? 1.060 10.449 -24.752 1.00 85.06 91 ILE A C 1
ATOM 682 O O . ILE A 1 91 ? 0.280 11.379 -24.576 1.00 85.06 91 ILE A O 1
ATOM 686 N N . TYR A 1 92 ? 1.942 10.070 -23.831 1.00 83.81 92 TYR A N 1
ATOM 687 C CA . TYR A 1 92 ? 2.099 10.689 -22.528 1.00 83.81 92 TYR A CA 1
ATOM 688 C C . TYR A 1 92 ? 3.586 10.779 -22.213 1.00 83.81 92 TYR A C 1
ATOM 690 O O . TYR A 1 92 ? 4.346 9.824 -22.399 1.00 83.81 92 TYR A O 1
ATOM 698 N N . GLY A 1 93 ? 3.991 11.949 -21.746 1.00 79.56 93 GLY A N 1
ATOM 699 C CA . GLY A 1 93 ? 5.343 12.237 -21.317 1.00 79.56 93 GLY A CA 1
ATOM 700 C C . GLY A 1 93 ? 5.345 13.530 -20.522 1.00 79.56 93 GLY A C 1
ATOM 701 O O . GLY A 1 93 ? 4.536 14.424 -20.760 1.00 79.56 93 GLY A O 1
ATOM 702 N N . ASN A 1 94 ? 6.252 13.623 -19.561 1.00 81.19 94 ASN A N 1
ATOM 703 C CA . ASN A 1 94 ? 6.534 14.870 -18.867 1.00 81.19 94 ASN A CA 1
ATOM 704 C C . ASN A 1 94 ? 8.053 15.070 -18.799 1.00 81.19 94 ASN A C 1
ATOM 706 O O . ASN A 1 94 ? 8.806 14.096 -18.770 1.00 81.19 94 ASN A O 1
ATOM 710 N N . THR A 1 95 ? 8.502 16.324 -18.749 1.00 84.44 95 THR A N 1
ATOM 711 C CA . THR A 1 95 ? 9.930 16.697 -18.748 1.00 84.44 95 THR A CA 1
ATOM 712 C C . THR A 1 95 ? 10.724 16.066 -17.601 1.00 84.44 95 THR A C 1
ATOM 714 O O . THR A 1 95 ? 11.927 15.870 -17.715 1.00 84.44 95 THR A O 1
ATOM 717 N N . MET A 1 96 ? 10.050 15.733 -16.499 1.00 85.19 96 MET A N 1
ATOM 718 C CA . MET A 1 96 ? 10.655 15.202 -15.276 1.00 85.19 96 MET A CA 1
ATOM 719 C C . MET A 1 96 ? 10.566 13.672 -15.180 1.00 85.19 96 MET A C 1
ATOM 721 O O . MET A 1 96 ? 10.869 13.101 -14.130 1.00 85.19 96 MET A O 1
ATOM 725 N N . THR A 1 97 ? 10.148 12.995 -16.255 1.00 84.88 97 THR A N 1
ATOM 726 C CA . THR A 1 97 ? 10.011 11.536 -16.275 1.00 84.88 97 THR A CA 1
ATOM 727 C C . THR A 1 97 ? 11.388 10.917 -16.079 1.00 84.88 97 THR A C 1
ATOM 729 O O . THR A 1 97 ? 12.343 11.303 -16.749 1.00 84.88 97 THR A O 1
ATOM 732 N N . SER A 1 98 ? 11.490 9.960 -15.155 1.00 84.12 98 SER A N 1
ATOM 733 C CA . SER A 1 98 ? 12.751 9.285 -14.821 1.00 84.12 98 SER A CA 1
ATOM 734 C C . SER A 1 98 ? 13.862 10.229 -14.338 1.00 84.12 98 SER A C 1
ATOM 736 O O . SER A 1 98 ? 15.039 9.972 -14.581 1.00 84.12 98 SER A O 1
ATOM 738 N N . ASN A 1 99 ? 13.507 11.316 -13.641 1.00 91.69 99 ASN A N 1
ATOM 739 C CA . ASN A 1 99 ? 14.485 12.204 -13.014 1.00 91.69 99 ASN A CA 1
ATOM 740 C C . ASN A 1 99 ? 15.411 11.410 -12.058 1.00 91.69 99 ASN A C 1
ATOM 742 O O . ASN A 1 99 ? 14.913 10.857 -11.071 1.00 91.69 99 ASN A O 1
ATOM 746 N N . PRO A 1 100 ? 16.741 11.391 -12.287 1.00 93.62 100 PRO A N 1
ATOM 747 C CA . PRO A 1 100 ? 17.674 10.598 -11.483 1.00 93.62 100 PRO A CA 1
ATOM 748 C C . PRO A 1 100 ? 17.633 10.923 -9.988 1.00 93.62 100 PRO A C 1
ATOM 750 O O . PRO A 1 100 ? 17.659 10.021 -9.160 1.00 93.62 100 PRO A O 1
ATOM 753 N N . ARG A 1 101 ? 17.467 12.201 -9.619 1.00 94.38 101 ARG A N 1
ATOM 754 C CA . ARG A 1 101 ? 17.392 12.615 -8.212 1.00 94.38 101 ARG A CA 1
ATOM 755 C C . ARG A 1 101 ? 16.152 12.056 -7.519 1.00 94.38 101 ARG A C 1
ATOM 757 O O . ARG A 1 101 ? 16.224 11.680 -6.353 1.00 94.38 101 ARG A O 1
ATOM 764 N N . ALA A 1 102 ? 15.025 12.014 -8.227 1.00 95.12 102 ALA A N 1
ATOM 765 C CA . ALA A 1 102 ? 13.792 11.436 -7.706 1.00 95.12 102 ALA A CA 1
ATOM 766 C C . ALA A 1 102 ? 13.955 9.926 -7.458 1.00 95.12 102 ALA A C 1
ATOM 768 O O . ALA A 1 102 ? 13.514 9.418 -6.427 1.00 95.12 102 ALA A O 1
ATOM 769 N N . LEU A 1 103 ? 14.634 9.229 -8.377 1.00 95.12 103 LEU A N 1
ATOM 770 C CA . LEU A 1 103 ? 14.928 7.799 -8.266 1.00 95.12 103 LEU A CA 1
ATOM 771 C C . LEU A 1 103 ? 15.899 7.500 -7.115 1.00 95.12 103 LEU A C 1
ATOM 773 O O . LEU A 1 103 ? 15.620 6.607 -6.320 1.00 95.12 103 LEU A O 1
ATOM 777 N N . ASP A 1 104 ? 16.971 8.280 -6.959 1.00 96.62 104 ASP A N 1
ATOM 778 C CA . ASP A 1 104 ? 17.933 8.121 -5.858 1.00 96.62 104 ASP A CA 1
ATOM 779 C C . ASP A 1 104 ? 17.260 8.249 -4.486 1.00 96.62 104 ASP A C 1
ATOM 781 O O . ASP A 1 104 ? 17.486 7.431 -3.591 1.00 96.62 104 ASP A O 1
ATOM 785 N N . VAL A 1 105 ? 16.384 9.249 -4.324 1.00 96.12 105 VAL A N 1
ATOM 786 C CA . VAL A 1 105 ? 15.598 9.444 -3.095 1.00 96.12 105 VAL A CA 1
ATOM 787 C C . VAL A 1 105 ? 14.698 8.241 -2.824 1.00 96.12 105 VAL A C 1
ATOM 789 O O . VAL A 1 105 ? 14.605 7.789 -1.680 1.00 96.12 105 VAL A O 1
ATOM 792 N N . ALA A 1 106 ? 14.050 7.705 -3.858 1.00 95.50 106 ALA A N 1
ATOM 793 C CA . ALA A 1 106 ? 13.175 6.549 -3.719 1.00 95.50 106 ALA A CA 1
ATOM 794 C C . ALA A 1 106 ? 13.952 5.294 -3.308 1.00 95.50 106 ALA A C 1
ATOM 796 O O . ALA A 1 106 ? 13.578 4.629 -2.34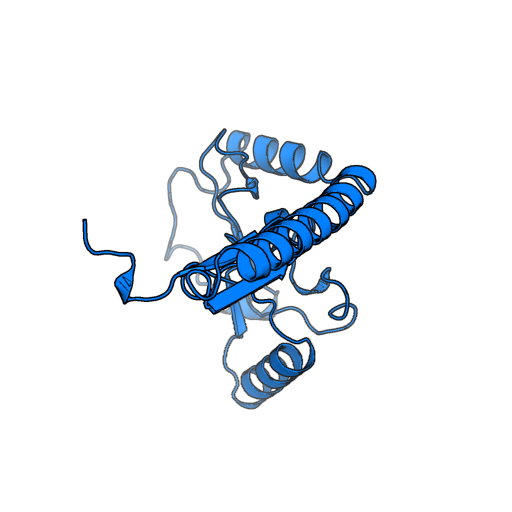3 1.00 95.50 106 ALA A O 1
ATOM 797 N N . CYS A 1 107 ? 15.077 5.016 -3.968 1.00 95.88 107 CYS A N 1
ATOM 798 C CA . CYS A 1 107 ? 15.968 3.909 -3.627 1.00 95.88 107 CYS A CA 1
ATOM 799 C C . CYS A 1 107 ? 16.487 4.020 -2.187 1.00 95.88 107 CYS A C 1
ATOM 801 O O . CYS A 1 107 ? 16.423 3.049 -1.432 1.00 95.88 107 CYS A O 1
ATOM 803 N N . ALA A 1 108 ? 16.937 5.209 -1.774 1.00 96.56 108 ALA A N 1
ATOM 804 C CA . ALA A 1 108 ? 17.393 5.454 -0.407 1.00 96.56 108 ALA A CA 1
ATOM 805 C C . ALA A 1 108 ? 16.267 5.276 0.626 1.00 96.56 108 ALA A C 1
ATOM 807 O O . ALA A 1 108 ? 16.496 4.761 1.718 1.00 96.56 108 ALA A O 1
ATOM 808 N N . THR A 1 109 ? 15.039 5.671 0.286 1.00 95.12 109 THR A N 1
ATOM 809 C CA . THR A 1 109 ? 13.867 5.492 1.154 1.00 95.12 109 THR A CA 1
ATOM 810 C C . THR A 1 109 ? 13.515 4.014 1.310 1.00 95.12 109 THR A C 1
ATOM 812 O O . THR A 1 109 ? 13.313 3.544 2.427 1.00 95.12 109 THR A O 1
ATOM 815 N N . LEU A 1 110 ? 13.507 3.253 0.212 1.00 94.62 110 LEU A N 1
ATOM 816 C CA . LEU A 1 110 ? 13.249 1.811 0.243 1.00 94.62 110 LEU A CA 1
ATOM 817 C C . LEU A 1 110 ? 14.322 1.048 1.030 1.00 94.62 110 LEU A C 1
ATOM 819 O O . LEU A 1 110 ? 13.984 0.144 1.791 1.00 94.62 110 LEU A O 1
ATOM 823 N N . ALA A 1 111 ? 15.593 1.443 0.914 1.00 96.00 111 ALA A N 1
ATOM 824 C CA . ALA A 1 111 ? 16.693 0.848 1.672 1.00 96.00 111 ALA A CA 1
ATOM 825 C C . ALA A 1 111 ? 16.549 1.030 3.196 1.00 96.00 111 ALA A C 1
ATOM 827 O O . ALA A 1 111 ? 17.046 0.208 3.965 1.00 96.00 111 ALA A O 1
ATOM 828 N N . GLN A 1 112 ? 15.841 2.072 3.644 1.00 95.06 112 GLN A N 1
ATOM 829 C CA . GLN A 1 112 ? 15.569 2.301 5.066 1.00 95.06 112 GLN A CA 1
ATOM 830 C C . GLN A 1 112 ? 14.437 1.429 5.625 1.00 95.06 112 GLN A C 1
ATOM 832 O O . GLN A 1 112 ? 14.295 1.328 6.842 1.00 95.06 112 GLN A O 1
ATOM 837 N N . LEU A 1 113 ? 13.652 0.751 4.781 1.00 94.00 113 LEU A N 1
ATOM 838 C CA . LEU A 1 113 ? 12.591 -0.167 5.212 1.00 94.00 113 LEU A CA 1
ATOM 839 C C . LEU A 1 113 ? 13.161 -1.543 5.566 1.00 94.00 113 LEU A C 1
ATOM 841 O O . LEU A 1 113 ? 12.803 -2.570 4.976 1.00 94.00 113 LEU A O 1
ATOM 845 N N . THR A 1 114 ? 14.069 -1.543 6.538 1.00 96.06 114 THR A N 1
ATOM 846 C CA . THR A 1 114 ? 14.721 -2.738 7.073 1.00 96.06 114 THR A CA 1
ATOM 847 C C . THR A 1 114 ? 13.713 -3.651 7.782 1.00 96.06 114 THR A C 1
ATOM 849 O O . THR A 1 114 ? 12.630 -3.197 8.172 1.00 96.06 114 THR A O 1
ATOM 852 N N . PRO A 1 115 ? 14.045 -4.934 8.013 1.00 95.31 115 PRO A N 1
ATOM 853 C CA . PRO A 1 115 ? 13.195 -5.831 8.797 1.00 95.31 115 PRO A CA 1
ATOM 854 C C . PRO A 1 115 ? 12.826 -5.264 10.176 1.00 95.31 115 PRO A C 1
ATOM 856 O O . PRO A 1 115 ? 11.686 -5.398 10.611 1.00 95.31 115 PRO A O 1
ATOM 859 N N . GLN A 1 116 ? 13.756 -4.565 10.833 1.00 97.50 116 GLN A N 1
ATOM 860 C CA . GLN A 1 116 ? 13.529 -3.918 12.127 1.00 97.50 116 GLN A CA 1
ATOM 861 C C . GLN A 1 116 ? 12.500 -2.786 12.021 1.00 97.50 116 GLN A C 1
ATOM 863 O O . GLN A 1 116 ? 11.616 -2.676 12.868 1.00 97.50 116 GLN A O 1
ATOM 868 N N . VAL A 1 117 ? 12.571 -1.967 10.966 1.00 95.94 117 VAL A N 1
ATOM 869 C CA . VAL A 1 117 ? 11.581 -0.908 10.719 1.00 95.94 117 VAL A CA 1
ATOM 870 C C . VAL A 1 117 ? 10.203 -1.508 10.437 1.00 95.94 117 VAL A C 1
ATOM 872 O O . VAL A 1 117 ? 9.215 -1.032 10.992 1.00 95.94 117 VAL A O 1
ATOM 875 N N . ARG A 1 118 ? 10.121 -2.585 9.644 1.00 95.38 118 ARG A N 1
ATOM 876 C CA . ARG A 1 118 ? 8.856 -3.289 9.359 1.00 95.38 118 ARG A CA 1
ATOM 877 C C . ARG A 1 118 ? 8.233 -3.889 10.620 1.00 95.38 118 ARG A C 1
ATOM 879 O O . ARG A 1 118 ? 7.039 -3.708 10.848 1.00 95.38 118 ARG A O 1
ATOM 886 N N . ALA A 1 119 ? 9.041 -4.527 11.468 1.00 96.00 119 ALA A N 1
ATOM 887 C CA . ALA A 1 119 ? 8.593 -5.030 12.765 1.00 96.00 119 ALA A CA 1
ATOM 888 C C . ALA A 1 119 ? 8.051 -3.893 13.644 1.00 96.00 119 ALA A C 1
ATOM 890 O O . ALA A 1 119 ? 6.937 -3.980 14.160 1.00 96.00 119 ALA A O 1
ATOM 891 N N . ASN A 1 120 ? 8.772 -2.770 13.719 1.00 96.94 120 ASN A N 1
ATOM 892 C CA . ASN A 1 120 ? 8.330 -1.603 14.475 1.00 96.94 120 ASN A CA 1
ATOM 893 C C . ASN A 1 120 ? 7.008 -1.012 13.943 1.00 96.94 120 ASN A C 1
ATOM 895 O O . ASN A 1 120 ? 6.159 -0.628 14.743 1.00 96.94 120 ASN A O 1
ATOM 899 N N . ILE A 1 121 ? 6.789 -0.970 12.621 1.00 95.44 121 ILE A N 1
ATOM 900 C CA . ILE A 1 121 ? 5.510 -0.536 12.021 1.00 95.44 121 ILE A CA 1
ATOM 901 C C . ILE A 1 121 ? 4.350 -1.401 12.536 1.00 95.44 121 ILE A C 1
ATOM 903 O O . ILE A 1 121 ? 3.326 -0.865 12.966 1.00 95.44 121 ILE A O 1
ATOM 907 N N . ALA A 1 122 ? 4.513 -2.725 12.526 1.00 94.00 122 ALA A N 1
ATOM 908 C CA . ALA A 1 122 ? 3.489 -3.655 12.997 1.00 94.00 122 ALA A CA 1
ATOM 909 C C . ALA A 1 122 ? 3.238 -3.525 14.511 1.00 94.00 122 ALA A C 1
ATOM 911 O O . ALA A 1 122 ? 2.088 -3.430 14.953 1.00 94.00 122 ALA A O 1
ATOM 912 N N . GLU A 1 123 ? 4.307 -3.466 15.307 1.00 96.94 123 GLU A N 1
ATOM 913 C CA . GLU A 1 123 ? 4.225 -3.342 16.763 1.00 96.94 123 GLU A CA 1
ATOM 914 C C . GLU A 1 123 ? 3.573 -2.028 17.198 1.00 96.94 123 GLU A C 1
ATOM 916 O O . GLU A 1 123 ? 2.631 -2.033 17.994 1.00 96.94 123 GLU A O 1
ATOM 921 N N . ARG A 1 124 ? 4.045 -0.891 16.667 1.00 97.50 124 ARG A N 1
ATOM 922 C CA . ARG A 1 124 ? 3.500 0.430 17.008 1.00 97.50 124 ARG A CA 1
ATOM 923 C C . ARG A 1 124 ? 2.076 0.603 16.493 1.00 97.50 124 ARG A C 1
ATOM 925 O O . ARG A 1 124 ? 1.268 1.230 17.169 1.00 97.50 124 ARG A O 1
ATOM 932 N N . GLY A 1 125 ? 1.746 0.008 15.347 1.00 95.75 125 GLY A N 1
ATOM 933 C CA . GLY A 1 125 ? 0.377 -0.045 14.841 1.00 95.75 125 GLY A CA 1
ATOM 934 C C . GLY A 1 125 ? -0.575 -0.768 15.791 1.00 95.75 125 GLY A C 1
ATOM 935 O O . GLY A 1 125 ? -1.614 -0.231 16.174 1.00 95.75 125 GLY A O 1
ATOM 936 N N . THR A 1 126 ? -0.173 -1.958 16.245 1.00 96.69 126 THR A N 1
ATOM 937 C CA . THR A 1 126 ? -0.929 -2.752 17.227 1.00 96.69 126 THR A CA 1
ATOM 938 C C . THR A 1 126 ? -1.076 -2.002 18.551 1.00 96.69 126 THR A C 1
ATOM 940 O O . THR A 1 126 ? -2.153 -1.975 19.149 1.00 96.69 126 THR A O 1
ATOM 943 N N . GLU A 1 127 ? -0.005 -1.352 19.012 1.00 98.06 127 GLU A N 1
ATOM 944 C CA . GLU A 1 127 ? -0.047 -0.510 20.203 1.00 98.06 127 GLU A CA 1
ATOM 945 C C . GLU A 1 127 ? -1.038 0.651 20.053 1.00 98.06 127 GLU A C 1
ATOM 947 O O . GLU A 1 127 ? -1.831 0.874 20.969 1.00 98.06 127 GLU A O 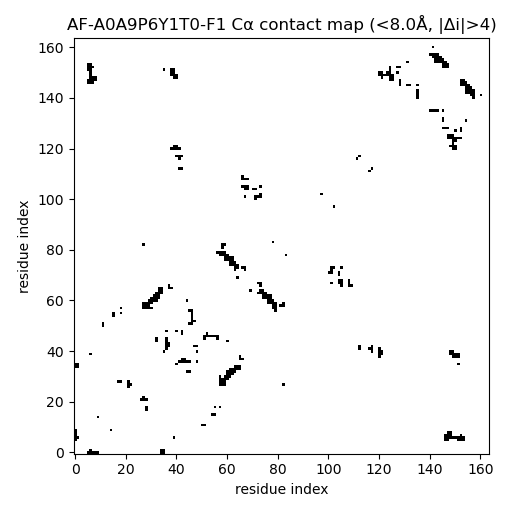1
ATOM 952 N N . ALA A 1 128 ? -1.000 1.373 18.930 1.00 96.94 128 ALA A N 1
ATOM 953 C CA . ALA A 1 128 ? -1.868 2.516 18.675 1.00 96.94 128 ALA A CA 1
ATOM 954 C C . ALA A 1 128 ? -3.344 2.105 18.678 1.00 96.94 128 ALA A C 1
ATOM 956 O O . ALA A 1 128 ? -4.130 2.683 19.425 1.00 96.94 128 ALA A O 1
ATOM 957 N N . VAL A 1 129 ? -3.706 1.058 17.927 1.00 96.94 129 VAL A N 1
ATOM 958 C CA . VAL A 1 129 ? -5.082 0.533 17.888 1.00 96.94 129 VAL A CA 1
ATOM 959 C C . VAL A 1 129 ? -5.550 0.117 19.282 1.00 96.94 129 VAL A C 1
ATOM 961 O O . VAL A 1 129 ? -6.625 0.524 19.710 1.00 96.94 129 VAL A O 1
ATOM 964 N N . ARG A 1 130 ? -4.726 -0.616 20.041 1.00 98.06 130 ARG A N 1
ATOM 965 C CA . ARG A 1 130 ? -5.061 -1.029 21.414 1.00 98.06 130 ARG A CA 1
ATOM 966 C C . ARG A 1 130 ? -5.317 0.164 22.340 1.00 98.06 130 ARG A C 1
ATOM 968 O O . ARG A 1 130 ? -6.274 0.138 23.107 1.00 98.06 130 ARG A O 1
ATOM 975 N N . LYS A 1 131 ? -4.471 1.199 22.290 1.00 97.75 131 LYS A N 1
ATOM 976 C CA . LYS A 1 131 ? -4.648 2.412 23.109 1.00 97.75 131 LYS A CA 1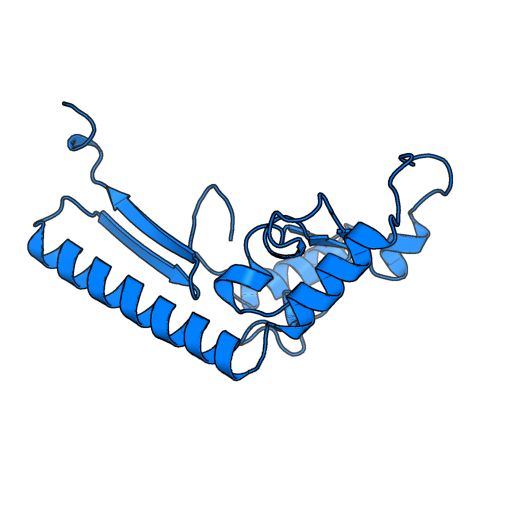
ATOM 977 C C . LYS A 1 131 ? -5.907 3.184 22.714 1.00 97.75 131 LYS A C 1
ATOM 979 O O . LYS A 1 131 ? -6.603 3.695 23.584 1.00 97.75 131 LYS A O 1
ATOM 984 N N . LEU A 1 132 ? -6.213 3.247 21.421 1.00 96.75 132 LEU A N 1
ATOM 985 C CA . LEU A 1 132 ? -7.425 3.890 20.919 1.00 96.75 132 LEU A CA 1
ATOM 986 C C . LEU A 1 132 ? -8.694 3.117 21.310 1.00 96.75 132 LEU A C 1
ATOM 988 O O . LEU A 1 132 ? -9.694 3.740 21.653 1.00 96.75 132 LEU A O 1
ATOM 992 N N . GLU A 1 133 ? -8.652 1.784 21.337 1.00 97.19 133 GLU A N 1
ATOM 993 C CA . GLU A 1 133 ? -9.755 0.958 21.850 1.00 97.19 133 GLU A CA 1
ATOM 994 C C . GLU A 1 133 ? -9.956 1.122 23.364 1.00 97.19 133 GLU A C 1
ATOM 996 O O . GLU A 1 133 ? -11.089 1.178 23.839 1.00 97.19 133 GLU A O 1
ATOM 1001 N N . GLN A 1 134 ? -8.877 1.269 24.139 1.00 97.19 134 GLN A N 1
ATOM 1002 C CA . GLN A 1 134 ? -8.997 1.620 25.557 1.00 97.19 134 GLN A CA 1
ATOM 1003 C C . GLN A 1 134 ? -9.686 2.982 25.723 1.00 97.19 134 GLN A C 1
ATOM 1005 O O . GLN A 1 134 ? -10.658 3.095 26.469 1.00 97.19 134 GLN A O 1
ATOM 1010 N N . LEU A 1 135 ? -9.233 3.992 24.973 1.00 95.94 135 LEU A N 1
ATOM 1011 C CA . LEU A 1 135 ? -9.829 5.326 24.987 1.00 95.94 135 LEU A CA 1
ATOM 1012 C C . LEU A 1 135 ? -11.311 5.291 24.586 1.00 95.94 135 LEU A C 1
ATOM 1014 O O . LEU A 1 135 ? -12.134 5.971 25.190 1.00 95.94 135 LEU A O 1
ATOM 1018 N N . LYS A 1 136 ? -11.682 4.463 23.605 1.00 95.31 136 LYS A N 1
ATOM 1019 C CA . LYS A 1 136 ? -13.083 4.234 23.232 1.00 95.31 136 LYS A CA 1
ATOM 1020 C C . LYS A 1 136 ? -13.924 3.760 24.421 1.00 95.31 136 LYS A C 1
ATOM 1022 O O . LYS A 1 136 ? -15.038 4.253 24.598 1.00 95.31 136 LYS A O 1
ATOM 1027 N N . GLY A 1 137 ? -13.402 2.830 25.225 1.00 95.38 137 GLY A N 1
ATOM 1028 C CA . GLY A 1 137 ? -14.065 2.342 26.437 1.00 95.38 137 GLY A CA 1
ATOM 1029 C C . GLY A 1 137 ? -14.223 3.421 27.514 1.00 95.38 137 GLY A C 1
ATOM 1030 O O . GLY A 1 137 ? -15.263 3.490 28.164 1.00 95.38 137 GLY A O 1
ATOM 1031 N N . GLU A 1 138 ? -13.226 4.294 27.660 1.00 95.62 138 GLU A N 1
ATOM 1032 C CA . GLU A 1 138 ? -13.238 5.411 28.618 1.00 95.62 138 GLU A CA 1
ATOM 1033 C C . GLU A 1 138 ? -14.206 6.533 28.208 1.00 95.62 138 GLU A C 1
ATOM 1035 O O . GLU A 1 138 ? -14.850 7.146 29.057 1.00 95.62 138 GLU A O 1
ATOM 1040 N N . LEU A 1 139 ? -14.346 6.786 26.905 1.00 92.31 139 LEU A N 1
ATOM 1041 C CA . LEU A 1 139 ? -15.148 7.886 26.362 1.00 92.31 139 LEU A CA 1
ATOM 1042 C C . LEU A 1 139 ? -16.637 7.557 26.173 1.00 92.31 139 LEU A C 1
ATOM 1044 O O . LEU A 1 139 ? -17.362 8.351 25.574 1.00 92.31 139 LEU A O 1
ATOM 1048 N N . GLY A 1 140 ? -17.111 6.404 26.652 1.00 85.94 140 GLY A N 1
ATOM 1049 C CA . GLY A 1 140 ? -18.544 6.140 26.832 1.00 85.94 140 GLY A CA 1
ATOM 1050 C C . GLY A 1 140 ? -19.419 6.295 25.579 1.00 85.94 140 GLY A C 1
ATOM 1051 O O . GLY A 1 140 ? -20.584 6.663 25.698 1.00 85.94 140 GLY A O 1
ATOM 1052 N N . GLY A 1 141 ? -18.871 6.034 24.384 1.00 89.25 141 GLY A N 1
ATOM 1053 C CA . GLY A 1 141 ? -19.606 6.083 23.111 1.00 89.25 141 GLY A CA 1
ATOM 1054 C C . GLY A 1 141 ? -19.255 7.241 22.171 1.00 89.25 141 GLY A C 1
ATOM 1055 O O . GLY A 1 141 ? -19.795 7.291 21.069 1.00 89.25 141 GLY A O 1
ATOM 1056 N N . LEU A 1 142 ? -18.331 8.138 22.541 1.00 93.38 142 LEU A N 1
ATOM 1057 C CA . LEU A 1 142 ? -17.857 9.200 21.632 1.00 93.38 142 LEU A CA 1
ATOM 1058 C C . LEU A 1 142 ? -17.024 8.659 20.459 1.00 93.38 142 LEU A C 1
ATOM 1060 O O . LEU A 1 142 ? -16.983 9.285 19.404 1.00 93.38 142 LEU A O 1
ATOM 1064 N N . ILE A 1 143 ? -16.378 7.502 20.632 1.00 94.81 143 ILE A N 1
ATOM 1065 C CA . ILE A 1 143 ? -15.700 6.765 19.560 1.00 94.81 143 ILE A CA 1
ATOM 1066 C C . ILE A 1 143 ? -16.571 5.555 19.202 1.00 94.81 143 ILE A C 1
ATOM 1068 O O . ILE A 1 143 ? -16.844 4.704 20.049 1.00 94.81 143 ILE A O 1
ATOM 1072 N N . THR A 1 144 ? -17.009 5.448 17.951 1.00 94.06 144 THR A N 1
ATOM 1073 C CA . THR A 1 144 ? -17.891 4.360 17.490 1.00 94.06 144 THR A CA 1
ATOM 1074 C C . THR A 1 144 ? -17.089 3.168 16.974 1.00 94.06 144 THR A C 1
ATOM 1076 O O . THR A 1 144 ? -17.437 2.007 17.225 1.00 94.06 144 THR A O 1
ATOM 1079 N N . LYS A 1 145 ? -15.950 3.430 16.331 1.00 94.38 145 LYS A N 1
ATOM 1080 C CA . LYS A 1 145 ? -15.107 2.416 15.695 1.00 94.38 145 LYS A CA 1
ATOM 1081 C C . LYS A 1 145 ? -13.635 2.800 15.787 1.00 94.38 145 LYS A C 1
ATOM 1083 O O . LYS A 1 145 ? -13.282 3.953 15.563 1.00 94.38 145 LYS A O 1
ATOM 1088 N N . VAL A 1 146 ? -12.785 1.820 16.072 1.00 95.69 146 VAL A N 1
ATOM 1089 C CA . VAL A 1 146 ? -11.331 1.923 15.925 1.00 95.69 146 VAL A CA 1
ATOM 1090 C C . VAL A 1 146 ? -10.901 0.818 14.973 1.00 95.69 146 VAL A C 1
ATOM 1092 O O . VAL A 1 146 ? -11.448 -0.283 14.987 1.00 95.69 146 VAL A O 1
ATOM 1095 N N . GLN A 1 147 ? -9.953 1.119 14.096 1.00 95.12 147 GLN A N 1
ATOM 1096 C CA . GLN A 1 147 ? -9.370 0.128 13.197 1.00 95.12 147 GLN A CA 1
ATOM 1097 C C . GLN A 1 147 ? -7.972 0.560 12.764 1.00 95.12 147 GLN A C 1
ATOM 1099 O O . GLN A 1 147 ? -7.653 1.750 12.755 1.00 95.12 147 GLN A O 1
ATOM 1104 N N . GLY A 1 148 ? -7.147 -0.397 12.350 1.00 93.44 148 GLY A N 1
ATOM 1105 C CA . GLY A 1 148 ? -5.822 -0.092 11.835 1.00 93.44 148 GLY A CA 1
ATOM 1106 C C . GLY A 1 148 ? -5.105 -1.281 11.220 1.00 93.44 148 GLY A C 1
ATOM 1107 O O . GLY A 1 148 ? -5.378 -2.432 11.550 1.00 93.44 148 GLY A O 1
ATOM 1108 N N . THR A 1 149 ? -4.173 -0.970 10.325 1.00 92.75 149 THR A N 1
ATOM 1109 C CA . THR A 1 149 ? -3.229 -1.896 9.701 1.00 92.75 149 THR A CA 1
ATOM 1110 C C . THR A 1 149 ? -1.857 -1.227 9.709 1.00 92.75 149 THR A C 1
ATOM 1112 O O . THR A 1 149 ? -1.649 -0.214 9.035 1.00 92.75 149 THR A O 1
ATOM 1115 N N . GLY A 1 150 ? -0.937 -1.751 10.524 1.00 92.81 150 GLY A N 1
ATOM 1116 C CA . GLY A 1 150 ? 0.325 -1.073 10.834 1.00 92.81 150 GLY A CA 1
ATOM 1117 C C . GLY A 1 150 ? 0.099 0.359 11.313 1.00 92.81 150 GLY A C 1
ATOM 1118 O O . GLY A 1 150 ? -0.766 0.607 12.151 1.00 92.81 150 GLY A O 1
ATOM 1119 N N . LEU A 1 151 ? 0.839 1.320 10.757 1.00 93.50 151 LEU A N 1
ATOM 1120 C CA . LEU A 1 151 ? 0.735 2.736 11.136 1.00 93.50 151 LEU A CA 1
ATOM 1121 C C . LEU A 1 151 ? -0.357 3.515 10.384 1.00 93.50 151 LEU A C 1
ATOM 1123 O O . LEU A 1 151 ? -0.412 4.740 10.475 1.00 93.50 151 LEU A O 1
ATOM 1127 N N . LEU A 1 152 ? -1.239 2.831 9.653 1.00 92.62 152 LEU A N 1
ATOM 1128 C CA . LEU A 1 152 ? -2.484 3.416 9.162 1.00 92.62 152 LEU A CA 1
ATOM 1129 C C . LEU A 1 152 ? -3.614 2.981 10.087 1.00 92.62 152 LEU A C 1
ATOM 1131 O O . LEU A 1 152 ? -4.016 1.822 10.065 1.00 92.62 152 LEU A O 1
ATOM 1135 N N . PHE A 1 153 ? -4.150 3.901 10.876 1.00 93.38 153 PHE A N 1
ATOM 1136 C CA . PHE A 1 153 ? -5.264 3.641 11.783 1.00 93.38 153 PHE A CA 1
ATOM 1137 C C . PHE A 1 153 ? -6.203 4.841 11.840 1.00 93.38 153 PHE A C 1
ATOM 1139 O O . PHE A 1 153 ? -5.848 5.946 11.423 1.00 93.38 153 PHE A O 1
ATOM 1146 N N . SER A 1 154 ? -7.416 4.614 12.327 1.00 93.62 154 SER A N 1
ATOM 1147 C CA . SER A 1 154 ? -8.433 5.650 12.464 1.00 93.62 154 SER A CA 1
ATOM 1148 C C . SER A 1 154 ? -9.381 5.380 13.624 1.00 93.62 154 SER A C 1
ATOM 1150 O O . SER A 1 154 ? -9.553 4.238 14.058 1.00 93.62 154 SER A O 1
ATOM 1152 N N . CYS A 1 155 ? -9.995 6.467 14.092 1.00 93.62 155 CYS A N 1
ATOM 1153 C CA . CYS A 1 155 ? -11.115 6.461 15.020 1.00 93.62 155 CYS A CA 1
ATOM 1154 C C . CYS A 1 155 ? -12.290 7.177 14.368 1.00 93.62 155 CYS A C 1
ATOM 1156 O O . CYS A 1 155 ? -12.158 8.317 13.923 1.00 93.62 155 CYS A O 1
ATOM 1158 N N . GLU A 1 156 ? -13.433 6.514 14.339 1.00 93.44 156 GLU A N 1
ATOM 1159 C CA . GLU A 1 156 ? -14.699 7.114 13.951 1.00 93.44 156 GLU A CA 1
ATOM 1160 C C . GLU A 1 156 ? -15.334 7.758 15.186 1.00 93.44 156 GLU A C 1
ATOM 1162 O O . GLU A 1 156 ? -15.425 7.129 16.244 1.00 93.44 156 GLU A O 1
ATOM 1167 N N . LEU A 1 157 ? -15.730 9.022 15.058 1.00 93.19 157 LEU A N 1
ATOM 1168 C CA . LEU A 1 157 ? -16.368 9.782 16.129 1.00 93.19 157 LEU A CA 1
ATOM 1169 C C . LEU A 1 157 ? -17.885 9.751 15.966 1.00 93.19 157 LEU A C 1
ATOM 1171 O O . LEU A 1 157 ? -18.399 9.783 14.847 1.00 93.19 157 LEU A O 1
ATOM 1175 N N . ALA A 1 158 ? -18.605 9.734 17.085 1.00 92.00 158 ALA A N 1
ATOM 1176 C CA . ALA A 1 158 ? -20.054 9.837 17.071 1.00 92.00 158 ALA A CA 1
ATOM 1177 C C . ALA A 1 158 ? -20.487 11.171 16.422 1.00 92.00 158 ALA A C 1
ATOM 1179 O O . ALA A 1 158 ? -19.950 12.225 16.755 1.00 92.00 158 ALA A O 1
ATOM 1180 N N . PRO A 1 159 ? -21.497 11.179 15.536 1.00 86.56 159 PRO A N 1
ATOM 1181 C CA . PRO A 1 159 ? -21.868 12.363 14.752 1.00 86.56 159 PRO A CA 1
ATOM 1182 C C . PRO A 1 159 ? -22.276 13.582 15.599 1.00 86.56 159 PRO A C 1
ATOM 1184 O O . PRO A 1 159 ? -22.178 14.716 15.138 1.00 86.56 159 PRO A O 1
ATOM 1187 N N . HIS A 1 160 ? -22.693 13.374 16.851 1.00 75.75 160 HIS A N 1
ATOM 1188 C CA . HIS A 1 160 ? -23.092 14.444 17.770 1.00 75.75 160 HIS A CA 1
ATOM 1189 C C . HIS A 1 160 ? -21.917 15.211 18.403 1.00 75.75 160 HIS A C 1
ATOM 1191 O O . HIS A 1 160 ? -22.151 16.189 19.105 1.00 75.75 160 HIS A O 1
ATOM 1197 N N . THR A 1 161 ? -20.664 14.813 18.160 1.00 61.25 161 THR A N 1
ATOM 1198 C CA . THR A 1 161 ? -19.478 15.484 18.723 1.00 61.25 161 THR A CA 1
ATOM 1199 C C . THR A 1 161 ? -18.898 16.575 17.821 1.00 61.25 161 THR A C 1
ATOM 1201 O O . THR A 1 161 ? -17.933 17.222 18.210 1.00 61.25 161 THR A O 1
ATOM 1204 N N . ALA A 1 162 ? -19.451 16.787 16.622 1.00 57.00 162 ALA A N 1
ATOM 1205 C CA . ALA A 1 162 ? -18.974 17.793 15.664 1.00 57.00 162 ALA A CA 1
ATOM 1206 C C . ALA A 1 162 ? -19.660 19.170 15.811 1.00 57.00 162 ALA A C 1
ATOM 1208 O O . ALA A 1 162 ? -19.497 20.034 14.952 1.00 57.00 162 ALA A O 1
ATOM 1209 N N . SER A 1 163 ? -20.443 19.383 16.874 1.00 49.12 163 SER A N 1
ATOM 1210 C CA . SER A 1 163 ? -21.074 20.671 17.183 1.00 49.12 163 SER A CA 1
ATOM 1211 C C . SER A 1 163 ? -20.469 21.289 18.439 1.00 49.12 163 SER A C 1
ATOM 1213 O O . SER A 1 163 ? -20.958 21.064 19.543 1.00 49.12 163 SER A O 1
ATOM 1215 N N . THR A 1 164 ? -19.433 22.098 18.237 1.00 41.97 164 THR A N 1
ATOM 1216 C CA . THR A 1 164 ? -19.072 23.245 19.084 1.00 41.97 164 THR A CA 1
ATOM 1217 C C . THR A 1 164 ? -18.539 24.346 18.193 1.00 41.97 164 THR A C 1
ATOM 1219 O O . THR A 1 164 ? -17.647 24.016 17.377 1.00 41.97 164 THR A O 1
#

Foldseek 3Di:
DDPVAWADDDDLVNVLVVVVVCVVVVHFDEEECQPPACQQQNHDAPCPDVPNPPRDGTQWYKYFDLLQVVPDGDIDIDGDPVNVVVDDPPPDDDPCPPPVVSVVSSVVSSVVSDPVVSVQQQVVQVVVQVVVVVVCVVVPQQWPDWHHRRNTIDTDGDPVVPDD

Mean predicted aligned error: 5.02 Å

Organism: NCBI:txid936053

Secondary structure (DSSP, 8-state):
--TTSTTPPPPHHHHHHHHHHHHHTTPPPEEE-SSSHHHHTS-SSGGGSTTTTTSPPPSEEEE-GGGGTTTS---EEEE-HHHHHHPPTTSS--TTTT-HHHHHHHHHHHHT--HHHHHHHHHHHHHHHHHHHHHHHHTTTSEEEEEEETTEEEEEEPGGGS--

Radius of gyration: 18.66 Å; Cα contacts (8 Å, |Δi|>4): 232; chains: 1; bounding box: 41×40×56 Å

InterPro domains:
  IPR005814 Aminotransferase class-III [PF00202] (10-160)
  IPR015421 Pyridoxal phosphate-dependent transferase, major domain [G3DSA:3.40.640.10] (10-115)
  IPR015422 Pyridoxal phosphate-dependent transferase, small domain [G3DSA:3.90.1150.10] (116-162)
  IPR015424 Pyridoxal phosphate-dependent transferase [SSF53383] (7-160)

Solvent-accessible surface area (backbone atoms only — not comparable to full-atom values): 9316 Å² total; per-residue (Å²): 84,47,99,90,49,49,16,42,75,78,55,53,69,59,52,51,51,52,52,52,51,24,58,76,68,77,44,82,42,75,45,73,33,43,70,36,24,57,50,27,59,38,31,80,50,74,47,70,36,94,78,23,66,88,51,82,77,56,36,28,41,33,40,21,59,69,48,20,71,84,78,40,90,49,76,47,78,47,59,35,73,74,49,52,71,72,58,65,86,85,80,70,86,59,97,67,65,87,40,65,70,38,50,51,44,26,53,56,47,58,68,61,47,37,74,68,51,30,51,48,32,44,52,52,17,52,50,50,45,52,54,49,49,51,50,29,65,73,52,77,56,50,41,74,45,69,42,51,34,21,66,30,56,42,72,42,63,36,82,82,74,79,77,127

Sequence (164 aa):
MGEGDPGRSVPPAFYALARELTRAHGSLLLLDSIQAGLRAHGVLSVVDYPGFEGLDPPDMETYSKALNAAQYPLSVLAVTEHAAQLYRKGIYGNTMTSNPRALDVACATLAQLTPQVRANIAERGTEAVRKLEQLKGELGGLITKVQGTGLLFSCELAPHTAST